Protein AF-A0A1Z4KWW5-F1 (afdb_monomer)

Nearest PDB structures (foldseek):
  2qff-assembly1_A  TM=4.921E-01  e=1.240E+00  Staphylococcus aureus subsp. aureus MRSA252
  4h6h-assembly2_B  TM=4.425E-01  e=2.122E+00  Staphylococcus aureus subsp. aureus Mu50
  3t49-assembly1_A  TM=4.279E-01  e=3.633E+00  Staphylococcus aureus subsp. aureus Mu50
  4x8k-assembly1_A  TM=3.588E-01  e=7.441E+00  Mycobacterium tuberculosis

Solvent-accessible surface area (backbone atoms only — not comparable to full-atom values): 4611 Å² total; per-residue (Å²): 115,64,44,61,58,55,55,58,77,56,62,64,52,65,62,54,66,62,56,37,83,79,50,54,74,69,58,29,51,53,52,50,53,53,51,48,55,53,51,52,36,74,71,45,52,69,55,73,89,86,32,61,34,38,59,56,32,50,52,48,52,49,54,51,51,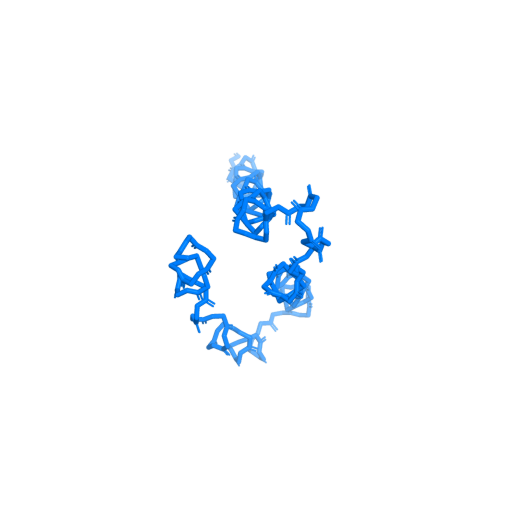55,50,50,54,52,48,54,53,52,54,57,64,71,76,109

Secondary structure (DSSP, 8-state):
-HHHHHHHHTTTHHHHHHHGGGS-HHHHHHHHHHHHHHHHHHH---STTTS-HHHHHHHHHHHHHHHHHHHHHHHHHH--

pLDDT: mean 82.24, std 10.48, range [49.75, 93.56]

Sequence (80 aa):
MLSKELKKKVRGLRDIERSVTNETQEMATIIEDYCSAVRSSITNDGHPPLEASGLKLQENLTLIEQSLDRMEKKVLYHHL

Radius of gyration: 14.75 Å; Cα contacts (8 Å, |Δi|>4): 47; chains: 1; bounding box: 27×22×48 Å

Organism: NCBI:txid1973479

Structure (mmCIF, N/CA/C/O backbone):
data_AF-A0A1Z4KWW5-F1
#
_entry.id   AF-A0A1Z4KWW5-F1
#
loop_
_atom_site.group_PDB
_atom_site.id
_atom_site.type_symbol
_atom_site.label_atom_id
_atom_site.label_alt_id
_atom_site.label_comp_id
_atom_site.label_asym_id
_atom_site.label_entity_id
_atom_site.label_seq_id
_atom_site.pdbx_PDB_ins_code
_atom_site.Cartn_x
_atom_site.Cartn_y
_atom_site.Cartn_z
_atom_site.occupancy
_atom_site.B_iso_or_equiv
_atom_site.auth_seq_id
_atom_site.auth_comp_id
_atom_site.auth_asym_id
_atom_site.auth_atom_id
_atom_site.pdbx_PDB_model_num
ATOM 1 N N . MET A 1 1 ? -11.268 -5.459 14.130 1.00 59.72 1 MET A N 1
ATOM 2 C CA . MET A 1 1 ? -11.665 -6.581 13.248 1.00 59.72 1 MET A CA 1
ATOM 3 C C . MET A 1 1 ? -11.366 -6.253 11.785 1.00 59.72 1 MET A C 1
ATOM 5 O O . MET A 1 1 ? -10.578 -6.966 11.186 1.00 59.72 1 MET A O 1
ATOM 9 N N . LEU A 1 2 ? -11.862 -5.123 11.263 1.00 67.31 2 LEU A N 1
ATOM 10 C CA . LEU A 1 2 ? -11.668 -4.677 9.872 1.00 67.31 2 LEU A CA 1
ATOM 11 C C . LEU A 1 2 ? -10.198 -4.538 9.422 1.00 67.31 2 LEU A C 1
ATOM 13 O O . LEU A 1 2 ? -9.802 -5.120 8.418 1.00 67.31 2 LEU A O 1
ATOM 17 N N . SER A 1 3 ? -9.356 -3.841 10.193 1.00 70.88 3 SER A N 1
ATOM 18 C CA . SER A 1 3 ? -7.939 -3.648 9.841 1.00 70.88 3 SER A CA 1
ATOM 19 C C . SER A 1 3 ? -7.151 -4.961 9.753 1.00 70.88 3 SER A C 1
ATOM 21 O O . SER A 1 3 ? -6.280 -5.100 8.899 1.00 70.88 3 SER A O 1
ATOM 23 N N . LYS A 1 4 ? -7.472 -5.957 10.591 1.00 80.19 4 LYS A N 1
ATOM 24 C CA . LYS A 1 4 ? -6.828 -7.281 10.551 1.00 80.19 4 LYS A CA 1
ATOM 25 C C . LYS A 1 4 ? -7.148 -8.026 9.254 1.00 80.19 4 LYS A C 1
ATOM 27 O O . LYS A 1 4 ? -6.243 -8.622 8.680 1.00 80.19 4 LYS A O 1
ATOM 32 N N . GLU A 1 5 ? -8.399 -7.982 8.794 1.00 83.75 5 GLU A N 1
ATOM 33 C CA . GLU A 1 5 ? -8.803 -8.629 7.538 1.00 83.75 5 GLU A CA 1
ATOM 34 C C . GLU A 1 5 ? -8.184 -7.943 6.314 1.00 83.75 5 GLU A C 1
ATOM 36 O O . GLU A 1 5 ? -7.714 -8.620 5.404 1.00 83.75 5 GLU A O 1
ATOM 41 N N . LEU A 1 6 ? -8.074 -6.612 6.320 1.00 83.00 6 LEU A N 1
ATOM 42 C CA . LEU A 1 6 ? -7.402 -5.871 5.247 1.00 83.00 6 LEU A CA 1
ATOM 43 C C . LEU A 1 6 ? -5.899 -6.172 5.191 1.00 83.00 6 LEU A C 1
ATOM 45 O O . LEU A 1 6 ? -5.378 -6.484 4.123 1.00 83.00 6 LEU A O 1
ATOM 49 N N . LYS A 1 7 ? -5.209 -6.185 6.342 1.00 83.00 7 LYS A N 1
ATOM 50 C CA . LYS A 1 7 ? -3.778 -6.531 6.411 1.00 83.00 7 LYS A CA 1
ATOM 51 C C . LYS A 1 7 ? -3.499 -7.958 5.908 1.00 83.00 7 LYS A C 1
ATOM 53 O O . LYS A 1 7 ? -2.406 -8.206 5.413 1.00 83.00 7 LYS A O 1
ATOM 58 N N . LYS A 1 8 ? -4.459 -8.898 5.983 1.00 86.12 8 LYS A N 1
ATOM 59 C CA . LYS A 1 8 ? -4.309 -10.252 5.407 1.00 86.12 8 LYS A CA 1
ATOM 60 C C . LYS A 1 8 ? -4.242 -10.243 3.878 1.00 86.12 8 LYS A C 1
ATOM 62 O O . LYS A 1 8 ? -3.443 -10.999 3.335 1.00 86.12 8 LYS A O 1
ATOM 67 N N . LYS A 1 9 ? -5.033 -9.399 3.204 1.00 84.69 9 LYS A N 1
ATOM 68 C CA . LYS A 1 9 ? -5.083 -9.326 1.730 1.00 84.69 9 LYS A CA 1
ATOM 69 C C . LYS A 1 9 ? -3.747 -8.908 1.108 1.00 84.69 9 LYS A C 1
ATOM 71 O O . LYS A 1 9 ? -3.434 -9.323 0.004 1.00 84.69 9 LYS A O 1
ATOM 76 N N . VAL A 1 10 ? -2.946 -8.138 1.843 1.00 83.62 10 VAL A N 1
ATOM 77 C CA . VAL A 1 10 ? -1.661 -7.581 1.386 1.00 83.62 10 VAL A CA 1
ATOM 78 C C . VAL A 1 10 ? -0.436 -8.334 1.922 1.00 83.62 10 VAL A C 1
ATOM 80 O O . VAL A 1 10 ? 0.693 -7.886 1.752 1.00 83.62 10 VAL A O 1
ATOM 83 N N . ARG A 1 11 ? -0.612 -9.503 2.560 1.00 80.75 11 ARG A N 1
ATOM 84 C CA . ARG A 1 11 ? 0.515 -10.295 3.104 1.00 80.75 11 ARG A CA 1
ATOM 85 C C . ARG A 1 11 ? 1.488 -10.826 2.045 1.00 80.75 11 ARG A C 1
ATOM 87 O O . ARG A 1 11 ? 2.636 -11.076 2.396 1.00 80.75 11 ARG A O 1
ATOM 94 N N . GLY A 1 12 ? 1.056 -10.970 0.790 1.00 86.19 12 GLY A N 1
ATOM 95 C CA . GLY A 1 12 ? 1.904 -11.410 -0.329 1.00 86.19 12 GLY A CA 1
ATOM 96 C C . GLY A 1 12 ? 2.910 -10.362 -0.821 1.00 86.19 12 GLY A C 1
ATOM 97 O O . GLY A 1 12 ? 3.750 -10.672 -1.658 1.00 86.19 12 GLY A O 1
ATOM 98 N N . LEU A 1 13 ? 2.866 -9.134 -0.286 1.00 88.12 13 LEU A N 1
ATOM 99 C CA . LEU A 1 13 ? 3.717 -8.024 -0.723 1.00 88.12 13 LEU A CA 1
ATOM 100 C C . LEU A 1 13 ? 5.216 -8.353 -0.670 1.00 88.12 13 LEU A C 1
ATOM 102 O O . LEU A 1 13 ? 5.968 -7.969 -1.555 1.00 88.12 13 LEU A O 1
ATOM 106 N N . ARG A 1 14 ? 5.650 -9.107 0.347 1.00 85.50 14 ARG A N 1
ATOM 107 C CA . ARG A 1 14 ? 7.067 -9.449 0.537 1.00 85.50 14 ARG A CA 1
ATOM 108 C C . ARG A 1 14 ? 7.636 -10.295 -0.604 1.00 85.50 14 ARG A C 1
ATOM 110 O O . ARG A 1 14 ? 8.818 -10.171 -0.915 1.00 85.50 14 ARG A O 1
ATOM 117 N N . ASP A 1 15 ? 6.822 -11.168 -1.188 1.00 89.81 15 ASP A N 1
ATOM 118 C CA . ASP A 1 15 ? 7.268 -12.028 -2.283 1.00 89.81 15 ASP A CA 1
ATOM 119 C C . ASP A 1 15 ? 7.416 -11.218 -3.578 1.00 89.81 15 ASP A C 1
ATOM 121 O O . ASP A 1 15 ? 8.383 -11.421 -4.309 1.00 89.81 15 ASP A O 1
ATOM 125 N N . ILE A 1 16 ? 6.541 -10.225 -3.788 1.00 88.00 16 ILE A N 1
ATOM 126 C CA . ILE A 1 16 ? 6.616 -9.264 -4.901 1.00 88.00 16 ILE A CA 1
ATOM 127 C C . ILE A 1 16 ? 7.878 -8.404 -4.787 1.00 88.00 16 ILE A C 1
ATOM 129 O O . ILE A 1 16 ? 8.641 -8.285 -5.741 1.00 88.00 16 ILE A O 1
ATOM 133 N N . GLU A 1 17 ? 8.153 -7.854 -3.602 1.00 86.31 17 GLU A N 1
ATOM 134 C CA . GLU A 1 17 ? 9.369 -7.066 -3.358 1.00 86.31 17 GLU A CA 1
ATOM 135 C C . GLU A 1 17 ? 10.644 -7.869 -3.643 1.00 86.31 17 GLU A C 1
ATOM 137 O O . GLU A 1 17 ? 11.642 -7.326 -4.104 1.00 86.31 17 GLU A O 1
ATOM 142 N N . ARG A 1 18 ? 10.623 -9.181 -3.385 1.00 88.12 18 ARG A N 1
ATOM 143 C CA . ARG A 1 18 ? 11.768 -10.052 -3.658 1.00 88.12 18 ARG A CA 1
ATOM 144 C C . ARG A 1 18 ? 11.918 -10.374 -5.146 1.00 88.12 18 ARG A C 1
ATOM 146 O O . ARG A 1 18 ? 13.043 -10.597 -5.580 1.00 88.12 18 ARG A O 1
ATOM 153 N N . SER A 1 19 ? 10.835 -10.415 -5.923 1.00 88.25 19 SER A N 1
ATOM 154 C CA . SER A 1 19 ? 10.916 -10.687 -7.364 1.00 88.25 19 SER A CA 1
ATOM 155 C C . SER A 1 19 ? 11.429 -9.501 -8.188 1.00 88.25 19 SER A C 1
ATOM 157 O O . SER A 1 19 ? 11.922 -9.723 -9.291 1.00 88.25 19 SER A O 1
ATOM 159 N N . VAL A 1 20 ? 11.382 -8.276 -7.643 1.00 89.00 20 VAL A N 1
ATOM 160 C CA . VAL A 1 20 ? 11.821 -7.027 -8.304 1.00 89.00 20 VAL A CA 1
ATOM 161 C C . VAL A 1 20 ? 13.266 -7.067 -8.796 1.00 89.00 20 VAL A C 1
ATOM 163 O O . VAL A 1 20 ? 13.591 -6.432 -9.792 1.00 89.00 20 VAL A O 1
ATOM 166 N N . THR A 1 21 ? 14.145 -7.843 -8.159 1.00 78.25 21 THR A N 1
ATOM 167 C CA . THR A 1 21 ? 15.571 -7.900 -8.526 1.00 78.25 21 THR A CA 1
ATOM 168 C C . THR A 1 21 ? 15.845 -8.373 -9.956 1.00 78.25 21 THR A C 1
ATOM 170 O O . THR A 1 21 ? 16.966 -8.212 -10.428 1.00 78.25 21 THR A O 1
ATOM 173 N N . ASN A 1 22 ? 14.861 -8.977 -10.631 1.00 82.56 22 ASN A N 1
ATOM 174 C CA . ASN A 1 22 ? 14.981 -9.445 -12.015 1.00 82.56 22 ASN A CA 1
ATOM 175 C C . ASN A 1 22 ? 14.356 -8.485 -13.047 1.00 82.56 22 ASN A C 1
ATOM 177 O O . ASN A 1 22 ? 14.355 -8.801 -14.235 1.00 82.56 22 ASN A O 1
ATOM 181 N N . GLU A 1 23 ? 13.807 -7.353 -12.608 1.00 86.44 23 GLU A N 1
ATOM 182 C CA . GLU A 1 23 ? 13.097 -6.394 -13.457 1.00 86.44 23 GLU A CA 1
ATOM 183 C C . GLU A 1 23 ? 14.023 -5.304 -14.017 1.00 86.44 23 GLU A C 1
ATOM 185 O O . GLU A 1 23 ? 15.151 -5.101 -13.559 1.00 86.44 23 GLU A O 1
ATOM 190 N N . THR A 1 24 ? 13.544 -4.570 -15.026 1.00 89.00 24 THR A N 1
ATOM 191 C CA . THR A 1 24 ? 14.248 -3.378 -15.524 1.00 89.00 24 THR A CA 1
ATOM 192 C C . THR A 1 24 ? 14.306 -2.301 -14.443 1.00 89.00 24 THR A C 1
ATOM 194 O O . THR A 1 24 ? 13.424 -2.229 -13.594 1.00 89.00 24 THR A O 1
ATOM 197 N N . GLN A 1 25 ? 15.305 -1.412 -14.490 1.00 86.81 25 GLN A N 1
ATOM 198 C CA . GLN A 1 25 ? 15.444 -0.337 -13.497 1.00 86.81 25 GLN A CA 1
ATOM 199 C C . GLN A 1 25 ? 14.170 0.516 -13.363 1.00 86.81 25 GLN A C 1
ATOM 201 O O . GLN A 1 25 ? 13.788 0.880 -12.257 1.00 86.81 25 GLN A O 1
ATOM 206 N N . GLU A 1 26 ? 13.503 0.810 -14.481 1.00 86.75 26 GLU A N 1
ATOM 207 C CA . GLU A 1 26 ? 12.257 1.580 -14.498 1.00 86.75 26 GLU A CA 1
ATOM 208 C C . GLU A 1 26 ? 11.100 0.809 -13.847 1.00 86.75 26 GLU A C 1
ATOM 210 O O . GLU A 1 26 ? 10.406 1.345 -12.984 1.00 86.75 26 GLU A O 1
ATOM 215 N N . MET A 1 27 ? 10.924 -0.467 -14.204 1.00 85.94 27 MET A N 1
ATOM 216 C CA . MET A 1 27 ? 9.867 -1.302 -13.632 1.00 85.94 27 MET A CA 1
ATOM 217 C C . MET A 1 27 ? 10.115 -1.580 -12.146 1.00 85.94 27 MET A C 1
ATOM 219 O O . MET A 1 27 ? 9.188 -1.522 -11.341 1.00 85.94 27 MET A O 1
ATOM 223 N N . ALA A 1 28 ? 11.371 -1.807 -11.764 1.00 89.56 28 ALA A N 1
ATOM 224 C CA . ALA A 1 28 ? 11.781 -1.994 -10.382 1.00 89.56 28 ALA A CA 1
ATOM 225 C C . ALA A 1 28 ? 11.416 -0.781 -9.520 1.00 89.56 28 ALA A C 1
ATOM 227 O O . ALA A 1 28 ? 10.773 -0.950 -8.488 1.00 89.56 28 ALA A O 1
ATOM 228 N N . THR A 1 29 ? 11.727 0.438 -9.978 1.00 89.94 29 THR A N 1
ATOM 229 C CA . THR A 1 29 ? 11.356 1.671 -9.268 1.00 89.94 29 THR A CA 1
ATOM 230 C C . THR A 1 29 ? 9.840 1.809 -9.116 1.00 89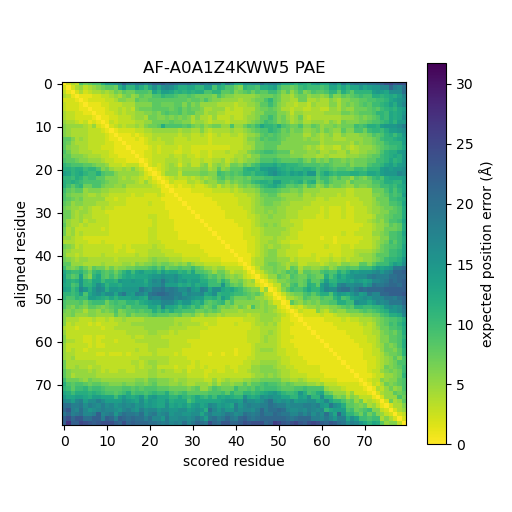.94 29 THR A C 1
ATOM 232 O O . THR A 1 29 ? 9.364 2.109 -8.025 1.00 89.94 29 THR A O 1
ATOM 235 N N . ILE A 1 30 ? 9.062 1.513 -10.164 1.00 89.94 30 ILE A N 1
ATOM 236 C CA . ILE A 1 30 ? 7.593 1.558 -10.086 1.00 89.94 30 ILE A CA 1
ATOM 237 C C . ILE A 1 30 ? 7.067 0.555 -9.049 1.00 89.94 30 ILE A C 1
ATOM 239 O O . ILE A 1 30 ? 6.213 0.902 -8.229 1.00 89.94 30 ILE A O 1
ATOM 243 N N . ILE A 1 31 ? 7.561 -0.686 -9.063 1.00 90.31 31 ILE A N 1
ATOM 244 C CA . ILE A 1 31 ? 7.124 -1.713 -8.110 1.00 90.31 31 ILE A CA 1
ATOM 245 C C . ILE A 1 31 ? 7.506 -1.313 -6.680 1.00 90.31 31 ILE A C 1
ATOM 247 O O . ILE A 1 31 ? 6.679 -1.443 -5.776 1.00 90.31 31 ILE A O 1
ATOM 251 N N . GLU A 1 32 ? 8.718 -0.801 -6.463 1.00 91.75 32 GLU A N 1
ATOM 252 C CA . GLU A 1 32 ? 9.187 -0.338 -5.154 1.00 91.75 32 GLU A CA 1
ATOM 253 C C . GLU A 1 32 ? 8.336 0.816 -4.607 1.00 91.75 32 GLU A C 1
ATOM 255 O O . GLU A 1 32 ? 7.929 0.769 -3.441 1.00 91.75 32 GLU A O 1
ATOM 260 N N . ASP A 1 33 ? 7.988 1.798 -5.441 1.00 91.69 33 ASP A N 1
ATOM 261 C CA . ASP A 1 33 ? 7.140 2.932 -5.060 1.00 91.69 33 ASP A CA 1
ATOM 262 C C . ASP A 1 33 ? 5.744 2.471 -4.617 1.00 91.69 33 ASP A C 1
ATOM 264 O O . ASP A 1 33 ? 5.245 2.866 -3.555 1.00 91.69 33 ASP A O 1
ATOM 268 N N . TYR A 1 34 ? 5.121 1.570 -5.382 1.00 92.62 34 TYR A N 1
ATOM 269 C CA . TYR A 1 34 ? 3.827 0.995 -5.012 1.00 92.62 34 TYR A CA 1
ATOM 270 C C . TYR A 1 34 ? 3.921 0.120 -3.756 1.00 92.62 34 TYR A C 1
ATOM 272 O O . TYR A 1 34 ? 3.049 0.200 -2.884 1.00 92.62 34 TYR A O 1
ATOM 280 N N . CYS A 1 35 ? 4.986 -0.670 -3.602 1.00 92.00 35 CYS A N 1
ATOM 281 C CA . CYS A 1 35 ? 5.208 -1.465 -2.394 1.00 92.00 35 CYS A CA 1
ATOM 282 C C . CYS A 1 35 ? 5.383 -0.578 -1.154 1.00 92.00 35 CYS A C 1
ATOM 284 O O . CYS A 1 35 ? 4.813 -0.864 -0.094 1.00 92.00 35 CYS A O 1
ATOM 286 N N . SER A 1 36 ? 6.094 0.540 -1.294 1.00 92.06 36 SER A N 1
ATOM 287 C CA . SER A 1 36 ? 6.248 1.559 -0.256 1.00 92.06 36 SER A CA 1
ATOM 288 C C . SER A 1 36 ? 4.904 2.189 0.132 1.00 92.06 36 SER A C 1
ATOM 290 O O . SER A 1 36 ? 4.580 2.277 1.321 1.00 92.06 36 SER A O 1
ATOM 292 N N . ALA A 1 37 ? 4.057 2.533 -0.846 1.00 92.62 37 ALA A N 1
ATOM 293 C CA . ALA A 1 37 ? 2.715 3.065 -0.596 1.00 92.62 37 ALA A CA 1
ATOM 294 C C . ALA A 1 37 ? 1.827 2.075 0.185 1.00 92.62 37 ALA A C 1
ATOM 296 O O . ALA A 1 37 ? 1.145 2.456 1.146 1.00 92.62 37 ALA A O 1
ATOM 297 N N . VAL A 1 38 ? 1.874 0.784 -0.167 1.00 91.44 38 VAL A N 1
ATOM 298 C CA . VAL A 1 38 ? 1.147 -0.272 0.558 1.00 91.44 38 VAL A CA 1
ATOM 299 C C . VAL A 1 38 ? 1.695 -0.439 1.978 1.00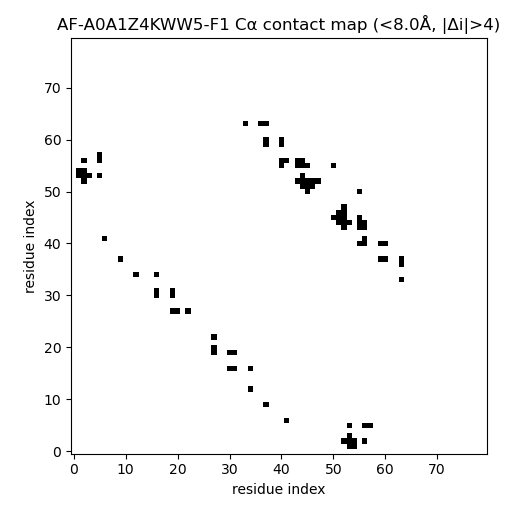 91.44 38 VAL A C 1
ATOM 301 O O . VAL A 1 38 ? 0.913 -0.486 2.931 1.00 91.44 38 VAL A O 1
ATOM 304 N N . ARG A 1 39 ? 3.023 -0.476 2.158 1.00 89.75 39 ARG A N 1
ATOM 305 C CA . ARG A 1 39 ? 3.661 -0.548 3.486 1.00 89.75 39 ARG A CA 1
ATOM 306 C C . ARG A 1 39 ? 3.244 0.610 4.382 1.00 89.75 39 ARG A C 1
ATOM 308 O O . ARG A 1 39 ? 2.784 0.367 5.497 1.00 89.75 39 ARG A O 1
ATOM 315 N N . SER A 1 40 ? 3.344 1.834 3.869 1.00 89.00 40 SER A N 1
ATOM 316 C CA . SER A 1 40 ? 2.942 3.052 4.574 1.00 89.00 40 SER A CA 1
ATOM 317 C C . SER A 1 40 ? 1.480 2.977 5.020 1.00 89.00 40 SER A C 1
ATOM 319 O O . SER A 1 40 ? 1.162 3.256 6.175 1.00 89.00 40 SER A O 1
ATOM 321 N N . SER A 1 41 ? 0.596 2.475 4.152 1.00 89.19 41 SER A N 1
ATOM 322 C CA . SER A 1 41 ? -0.828 2.292 4.456 1.00 89.19 41 SER A CA 1
ATOM 323 C C . SER A 1 41 ? -1.072 1.302 5.600 1.00 89.19 41 SER A C 1
ATOM 325 O O . SER A 1 41 ? -1.927 1.546 6.448 1.00 89.19 41 SER A O 1
ATOM 327 N N . ILE A 1 42 ? -0.313 0.202 5.659 1.00 85.69 42 ILE A N 1
ATOM 328 C CA . ILE A 1 42 ? -0.428 -0.828 6.708 1.00 85.69 42 ILE A CA 1
ATOM 329 C C . ILE A 1 42 ? 0.003 -0.298 8.082 1.00 85.69 42 ILE A C 1
ATOM 331 O O . ILE A 1 42 ? -0.558 -0.723 9.099 1.00 85.69 42 ILE A O 1
ATOM 335 N N . THR A 1 43 ? 1.015 0.571 8.118 1.00 82.88 43 THR A N 1
ATOM 336 C CA . THR A 1 43 ? 1.562 1.166 9.350 1.00 82.88 43 THR A CA 1
ATOM 337 C C . THR A 1 43 ? 0.860 2.457 9.763 1.00 82.88 43 THR A C 1
ATOM 339 O O . THR A 1 43 ? 1.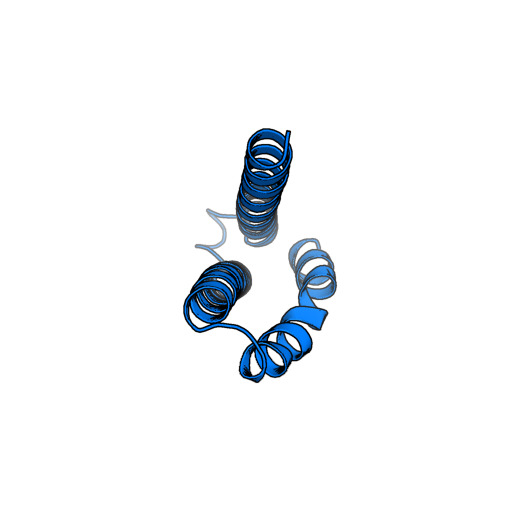044 2.919 10.885 1.00 82.88 43 THR A O 1
ATOM 342 N N . ASN A 1 44 ? 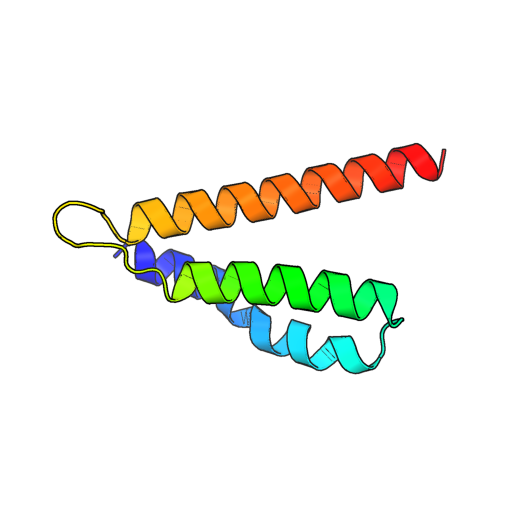0.047 3.040 8.883 1.00 80.06 44 ASN A N 1
ATOM 343 C CA . ASN A 1 44 ? -0.727 4.240 9.164 1.00 80.06 44 ASN A CA 1
ATOM 344 C C . ASN A 1 44 ? -2.000 3.890 9.947 1.00 80.06 44 ASN A C 1
ATOM 346 O O . ASN A 1 44 ? -3.102 3.835 9.402 1.00 80.06 44 ASN A O 1
ATOM 350 N N . ASP A 1 45 ? -1.843 3.644 11.247 1.00 69.69 45 ASP A N 1
ATOM 351 C CA . ASP A 1 45 ? -2.964 3.340 12.142 1.00 69.69 45 ASP A CA 1
ATOM 352 C C . ASP A 1 45 ? -3.796 4.598 12.518 1.00 69.69 45 ASP A C 1
ATOM 354 O O . ASP A 1 45 ? -4.751 4.494 13.290 1.00 69.69 45 ASP A O 1
ATOM 358 N N . GLY A 1 46 ? -3.500 5.768 11.932 1.00 70.00 46 GLY A N 1
ATOM 359 C CA . GLY A 1 46 ? -4.218 7.024 12.168 1.00 70.00 46 GLY A CA 1
ATOM 360 C C . 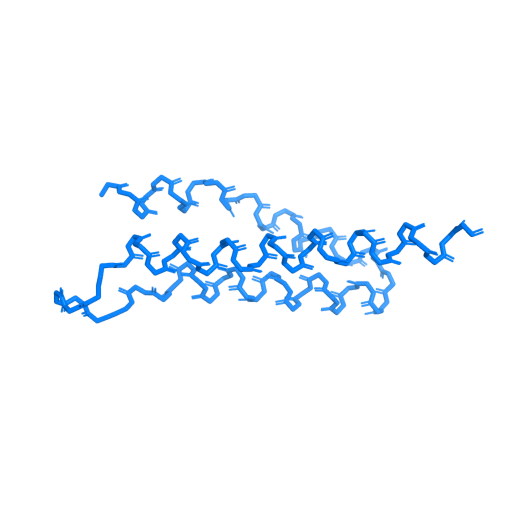GLY A 1 46 ? -4.121 7.518 13.614 1.00 70.00 46 GLY A C 1
ATOM 361 O O . GLY A 1 46 ? -3.228 7.119 14.364 1.00 70.00 46 GLY A O 1
ATOM 362 N N . HIS A 1 47 ? -5.051 8.386 14.020 1.00 71.94 47 HIS A N 1
ATOM 363 C CA . HIS A 1 47 ? -5.149 8.876 15.400 1.00 71.94 47 HIS A CA 1
ATOM 364 C C . HIS A 1 47 ? -6.455 8.422 16.089 1.00 71.94 47 HIS A C 1
ATOM 366 O O . HIS A 1 47 ? -7.466 9.126 16.045 1.00 71.94 47 HIS A O 1
ATOM 372 N N . PRO A 1 48 ? -6.488 7.236 16.731 1.00 66.81 48 PRO A N 1
ATOM 373 C CA . PRO A 1 48 ? -7.666 6.785 17.473 1.00 66.81 48 PRO A CA 1
ATOM 374 C C . PRO A 1 48 ? -7.957 7.690 18.687 1.00 66.81 48 PRO A C 1
ATOM 376 O O . PRO A 1 48 ? -7.008 8.115 19.347 1.00 66.81 48 PRO A O 1
ATOM 379 N N . PRO A 1 49 ? -9.233 7.957 19.044 1.00 68.44 49 PRO A N 1
ATOM 380 C CA . PRO A 1 49 ? -10.478 7.459 18.439 1.00 68.44 49 PRO A CA 1
ATOM 381 C C . PRO A 1 49 ? -11.005 8.307 17.264 1.00 68.44 49 PRO A C 1
ATOM 383 O O . PRO A 1 49 ? -12.054 7.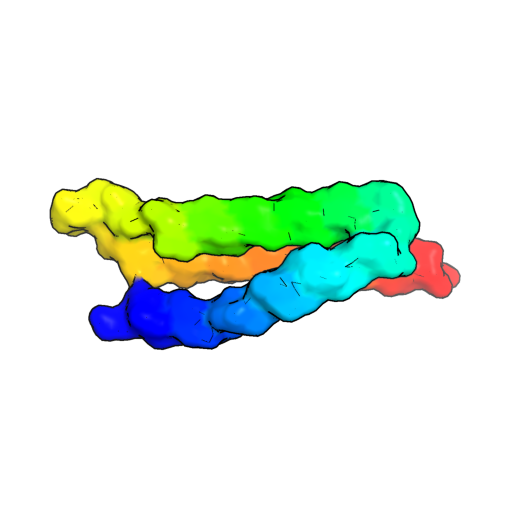983 16.716 1.00 68.44 49 PRO A O 1
ATOM 386 N N . LEU A 1 50 ? -10.312 9.389 16.897 1.00 70.31 50 LEU A N 1
ATOM 387 C CA . LEU A 1 50 ? -10.751 10.352 15.879 1.00 70.31 50 LEU A CA 1
ATOM 388 C C . LEU A 1 50 ? -10.700 9.769 14.460 1.00 70.31 50 LEU A C 1
ATOM 390 O O . LEU A 1 50 ? -11.529 10.107 13.621 1.00 70.31 50 LEU A O 1
ATOM 394 N N . GLU A 1 51 ? -9.760 8.857 14.209 1.00 68.44 51 GLU A N 1
ATOM 395 C CA . GLU A 1 51 ? -9.631 8.138 12.945 1.00 68.44 51 GLU A CA 1
ATOM 396 C C . GLU A 1 51 ? -9.709 6.626 13.172 1.00 68.44 51 GLU A C 1
ATOM 398 O O . GLU A 1 51 ? -8.905 6.030 13.895 1.00 68.44 51 GLU A O 1
ATOM 403 N N . ALA A 1 52 ? -10.668 5.970 12.518 1.00 77.69 52 ALA A N 1
ATOM 404 C CA . ALA A 1 52 ? -10.749 4.518 12.533 1.00 77.69 52 ALA A CA 1
ATOM 405 C C . ALA A 1 52 ? -9.681 3.929 11.597 1.00 77.69 52 ALA A C 1
ATOM 407 O O . ALA A 1 52 ? -9.843 3.931 10.376 1.00 77.69 52 ALA A O 1
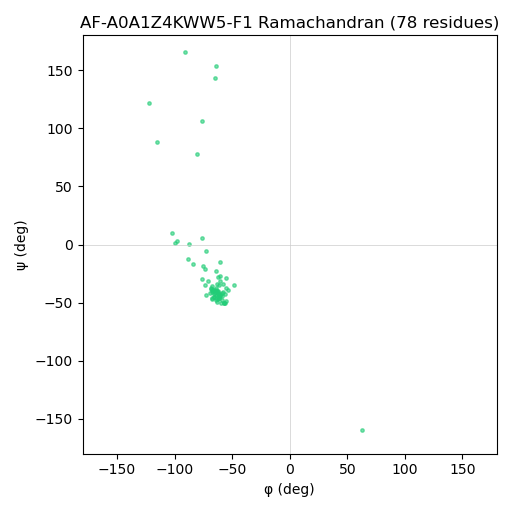ATOM 408 N N . SER A 1 53 ? -8.622 3.354 12.172 1.00 75.69 53 SER A N 1
ATOM 409 C CA . SER A 1 53 ? -7.489 2.754 11.442 1.00 75.69 53 SER A CA 1
ATOM 410 C C . SER A 1 53 ? -7.890 1.794 10.312 1.00 75.69 53 SER A C 1
ATOM 412 O O . SER A 1 53 ? -7.246 1.737 9.269 1.00 75.69 53 SER A O 1
ATOM 414 N N . GLY A 1 54 ? -8.987 1.048 10.485 1.00 80.19 54 GLY A N 1
ATOM 415 C CA . GLY A 1 54 ? -9.509 0.145 9.457 1.00 80.19 54 GLY A CA 1
ATOM 416 C C . GLY A 1 54 ? -10.086 0.854 8.228 1.00 80.19 54 GLY A C 1
ATOM 417 O O . GLY A 1 54 ? -9.892 0.359 7.123 1.00 80.19 54 GLY A O 1
ATOM 418 N N . LEU A 1 55 ? -10.762 1.994 8.410 1.00 84.50 55 LEU A N 1
ATOM 419 C CA . LEU A 1 55 ? -11.347 2.766 7.307 1.00 84.50 55 LEU A CA 1
ATOM 420 C C . LEU A 1 55 ? -10.255 3.475 6.504 1.00 84.50 55 LEU A C 1
ATOM 422 O O . LEU A 1 55 ? -10.245 3.392 5.281 1.00 84.50 55 LEU A O 1
ATOM 426 N N . LYS A 1 56 ? -9.277 4.070 7.194 1.00 84.94 56 LYS A N 1
ATOM 427 C CA . LYS A 1 56 ? -8.133 4.736 6.556 1.00 84.94 56 LYS A CA 1
ATOM 428 C C . LYS A 1 56 ? -7.283 3.762 5.735 1.00 84.94 56 LYS A C 1
ATOM 430 O O . LYS A 1 56 ? -6.893 4.062 4.612 1.00 84.94 56 LYS A O 1
ATOM 435 N N . LEU A 1 57 ? -7.060 2.551 6.254 1.00 87.31 57 LEU A N 1
ATOM 436 C CA . LEU A 1 57 ? -6.397 1.485 5.500 1.00 87.31 57 LEU A CA 1
ATOM 437 C C . LEU A 1 57 ? -7.196 1.078 4.251 1.00 87.31 57 LEU A C 1
ATOM 439 O O . LEU A 1 57 ? -6.603 0.877 3.196 1.00 87.31 57 LEU A O 1
ATOM 443 N N . GLN A 1 58 ? -8.522 0.951 4.354 1.00 89.12 58 GLN A N 1
ATOM 444 C CA . GLN A 1 58 ? -9.368 0.614 3.207 1.00 89.12 58 GLN A CA 1
ATOM 445 C C . GLN A 1 58 ? -9.291 1.686 2.115 1.00 89.12 58 GLN A C 1
ATOM 447 O O . GLN A 1 58 ? -9.123 1.348 0.945 1.00 89.12 58 GLN A O 1
ATOM 452 N N . GLU A 1 59 ? -9.399 2.956 2.496 1.00 90.38 59 GLU A N 1
ATOM 453 C CA . GLU A 1 59 ? -9.323 4.093 1.579 1.00 90.38 59 GLU A CA 1
ATOM 454 C C . GLU A 1 59 ? -7.983 4.119 0.840 1.00 90.38 59 GLU A C 1
ATOM 456 O O . GLU A 1 59 ? -7.959 4.124 -0.390 1.00 90.38 59 GLU A O 1
ATOM 461 N N . ASN A 1 60 ? -6.869 4.015 1.570 1.00 90.44 60 ASN A N 1
ATOM 462 C CA . ASN A 1 60 ? -5.541 4.019 0.963 1.00 90.44 60 ASN A CA 1
ATOM 463 C C . ASN A 1 60 ? -5.340 2.851 -0.015 1.00 90.44 60 ASN A C 1
ATOM 465 O O . ASN A 1 60 ? -4.840 3.055 -1.120 1.00 90.44 60 ASN A O 1
ATOM 469 N N . LEU A 1 61 ? -5.758 1.633 0.354 1.00 91.12 61 LEU A N 1
ATOM 470 C CA . LEU A 1 61 ? -5.665 0.475 -0.543 1.00 91.12 61 LEU A CA 1
ATOM 471 C C . LEU A 1 61 ? -6.540 0.646 -1.791 1.00 91.12 61 LEU A C 1
ATOM 473 O O . LEU A 1 61 ? -6.106 0.286 -2.880 1.00 91.12 61 LEU A O 1
ATOM 477 N N . THR A 1 62 ? -7.725 1.245 -1.646 1.00 92.94 62 THR A N 1
ATOM 478 C CA . THR A 1 62 ? -8.626 1.538 -2.773 1.00 92.94 62 THR A CA 1
ATOM 479 C C . THR A 1 62 ? -7.999 2.552 -3.732 1.00 92.94 62 THR A C 1
ATOM 481 O O . THR A 1 62 ? -8.070 2.386 -4.946 1.00 92.94 62 THR A O 1
ATOM 484 N N . LEU A 1 63 ? -7.346 3.597 -3.215 1.00 93.56 63 LEU A N 1
ATOM 485 C CA . LEU A 1 63 ? -6.661 4.593 -4.045 1.00 93.56 63 LEU A CA 1
ATOM 486 C C . LEU A 1 63 ? -5.472 3.995 -4.807 1.00 93.56 63 LEU A C 1
ATOM 488 O O . LEU A 1 63 ? -5.264 4.332 -5.975 1.00 93.56 63 LEU A O 1
ATOM 492 N N . ILE A 1 64 ? -4.717 3.103 -4.159 1.00 92.00 64 ILE A N 1
ATO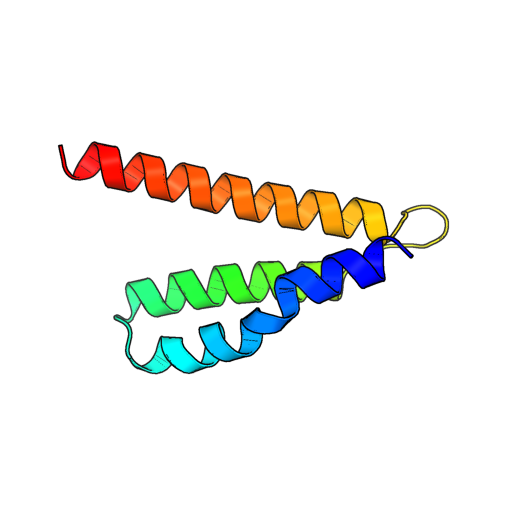M 493 C CA . ILE A 1 64 ? -3.607 2.369 -4.780 1.00 92.00 64 ILE A CA 1
ATOM 494 C C . ILE A 1 64 ? -4.128 1.466 -5.905 1.00 92.00 64 ILE A C 1
ATOM 496 O O . ILE A 1 64 ? -3.622 1.547 -7.022 1.00 92.00 64 ILE A O 1
ATOM 500 N N . GLU A 1 65 ? -5.170 0.673 -5.643 1.00 92.06 65 GLU A N 1
ATOM 501 C CA . GLU A 1 65 ? -5.826 -0.191 -6.636 1.00 92.06 65 GLU A CA 1
ATOM 502 C C . GLU A 1 65 ? -6.322 0.617 -7.843 1.00 92.06 65 GLU A C 1
ATOM 504 O O . GLU A 1 65 ? -5.942 0.343 -8.977 1.00 92.06 65 GLU A O 1
ATOM 509 N N . GLN A 1 66 ? -7.057 1.709 -7.610 1.00 93.12 66 GLN A N 1
ATOM 510 C CA . GLN A 1 66 ? -7.520 2.590 -8.686 1.00 93.12 66 GLN A CA 1
ATOM 511 C C . GLN A 1 66 ? -6.371 3.215 -9.489 1.00 93.12 66 GLN A C 1
ATOM 513 O O . GLN A 1 66 ? -6.537 3.527 -10.669 1.00 93.12 66 GLN A O 1
ATOM 518 N N . SER A 1 67 ? -5.221 3.467 -8.862 1.00 91.06 67 SER A N 1
ATOM 519 C CA . SER A 1 67 ? -4.041 3.983 -9.557 1.00 91.06 67 SER A CA 1
ATOM 520 C C . SER A 1 67 ? -3.430 2.942 -10.490 1.00 91.06 67 SER A C 1
ATOM 522 O O . SER A 1 67 ? -3.104 3.274 -11.632 1.00 91.06 67 SER A O 1
ATOM 524 N N . LEU A 1 68 ? -3.352 1.688 -10.040 1.00 89.25 68 LEU A N 1
ATOM 525 C CA . LEU A 1 68 ? -2.906 0.560 -10.857 1.00 89.25 68 LEU A CA 1
ATOM 526 C C . LEU A 1 68 ? -3.869 0.305 -12.027 1.00 89.25 68 LEU A C 1
ATOM 528 O O . LEU A 1 68 ? -3.416 0.250 -13.168 1.00 89.25 68 LEU A O 1
ATOM 532 N N . ASP A 1 69 ? -5.183 0.300 -11.787 1.00 89.81 69 ASP A N 1
ATOM 533 C CA . ASP A 1 69 ? -6.207 0.146 -12.834 1.00 89.81 69 ASP A CA 1
ATOM 534 C C . ASP A 1 69 ? -6.113 1.235 -13.915 1.00 89.81 69 ASP A C 1
ATOM 536 O O . ASP A 1 69 ? -6.296 0.988 -15.111 1.00 89.81 69 ASP A O 1
ATOM 540 N N . ARG A 1 70 ? -5.856 2.487 -13.508 1.00 88.94 70 ARG A N 1
ATOM 541 C CA . ARG A 1 70 ? -5.664 3.600 -14.452 1.00 88.94 70 ARG A CA 1
ATOM 542 C C . ARG A 1 70 ? -4.421 3.388 -15.310 1.00 88.94 70 ARG A C 1
ATOM 544 O O . ARG A 1 70 ? -4.459 3.697 -16.501 1.00 88.94 70 ARG A O 1
ATOM 551 N N . MET A 1 71 ? -3.341 2.885 -14.718 1.00 81.56 71 MET A N 1
ATOM 552 C CA . MET A 1 71 ? -2.106 2.581 -15.437 1.00 81.56 71 MET A CA 1
ATOM 553 C C . MET A 1 71 ? -2.296 1.428 -16.419 1.00 81.56 71 MET A C 1
ATOM 555 O O . MET A 1 71 ? -1.925 1.579 -17.579 1.00 81.56 71 MET A O 1
ATOM 559 N N . GLU A 1 72 ? -2.942 0.336 -16.008 1.00 78.75 72 GLU A N 1
ATOM 560 C CA . GLU A 1 72 ? -3.251 -0.797 -16.886 1.00 78.75 72 GLU A CA 1
ATOM 561 C C . GLU A 1 72 ? -4.044 -0.343 -18.118 1.00 78.75 72 GLU A C 1
ATOM 563 O O . GLU A 1 72 ? -3.650 -0.613 -19.254 1.00 78.75 72 GLU A O 1
ATOM 568 N N . LYS A 1 73 ? -5.104 0.451 -17.912 1.00 76.19 73 LYS A N 1
ATOM 569 C CA . LYS A 1 73 ? -5.890 1.032 -19.011 1.00 76.19 73 LYS A CA 1
ATOM 570 C C . LYS A 1 73 ? -5.030 1.901 -19.923 1.00 76.19 73 LYS A C 1
ATOM 572 O O . LYS A 1 73 ? -5.142 1.800 -21.140 1.00 76.19 73 LYS A O 1
ATOM 577 N N . LYS A 1 74 ? -4.162 2.747 -19.362 1.00 69.62 74 LYS A N 1
ATOM 578 C CA . LYS A 1 74 ? -3.294 3.640 -20.141 1.00 69.62 74 LYS A CA 1
ATOM 579 C C . LYS A 1 74 ? -2.288 2.869 -21.002 1.00 69.62 74 LYS A C 1
ATOM 581 O O . LYS A 1 74 ? -2.064 3.267 -22.141 1.00 69.62 74 LYS A O 1
ATOM 586 N N . VAL A 1 75 ? -1.721 1.775 -20.490 1.00 66.19 75 VAL A N 1
ATOM 587 C CA . VAL A 1 75 ? -0.818 0.900 -21.256 1.00 66.19 75 VAL A CA 1
ATOM 588 C C . VAL A 1 75 ? -1.577 0.176 -22.374 1.00 66.19 75 VAL A C 1
ATOM 590 O O . VAL A 1 75 ? -1.092 0.128 -23.501 1.00 66.19 75 VAL A O 1
ATOM 593 N N . LEU A 1 76 ? -2.801 -0.293 -22.106 1.00 61.53 76 LEU A N 1
ATOM 594 C CA . LEU A 1 76 ? -3.682 -0.912 -23.107 1.00 61.53 76 LEU A CA 1
ATOM 595 C C . LEU A 1 76 ? -4.002 0.022 -24.284 1.00 61.53 76 LEU A C 1
ATOM 597 O O . LEU A 1 76 ? -3.969 -0.415 -25.430 1.00 61.53 76 LEU A O 1
ATOM 601 N N . TYR A 1 77 ? -4.259 1.308 -24.023 1.00 58.94 77 TYR A N 1
ATOM 602 C CA . TYR A 1 77 ? -4.488 2.300 -25.084 1.00 58.94 77 TYR A CA 1
ATOM 603 C C . TYR A 1 77 ? -3.216 2.707 -25.838 1.00 58.94 77 TYR A C 1
ATOM 605 O O . TYR A 1 77 ? -3.324 3.224 -26.942 1.00 58.94 77 TYR A O 1
ATOM 613 N N . HIS A 1 78 ? -2.028 2.518 -25.258 1.00 56.19 78 HIS A N 1
ATOM 614 C CA . HIS A 1 78 ? -0.760 2.835 -25.923 1.00 56.19 78 HIS A CA 1
ATOM 615 C C . HIS A 1 78 ? -0.264 1.701 -26.841 1.00 56.19 78 HIS A C 1
ATOM 617 O O . HIS A 1 78 ? 0.595 1.933 -27.685 1.00 56.19 78 HIS A O 1
ATOM 623 N N . HIS A 1 79 ? -0.801 0.486 -26.681 1.00 52.16 79 HIS A N 1
ATOM 624 C CA . HIS A 1 79 ? -0.483 -0.689 -27.501 1.00 52.16 79 HIS A CA 1
ATOM 625 C C . HIS A 1 79 ? -1.489 -0.973 -28.639 1.00 52.16 79 HIS A C 1
ATOM 627 O O . HIS A 1 79 ? -1.319 -1.967 -29.348 1.00 52.16 79 HIS A O 1
ATOM 633 N N . LEU A 1 80 ? -2.505 -0.119 -28.816 1.00 49.75 80 LEU A N 1
ATOM 634 C CA . LEU A 1 80 ? -3.442 -0.104 -29.951 1.00 49.75 80 LEU A CA 1
ATOM 635 C C . LEU A 1 80 ? -3.057 0.996 -30.945 1.00 49.75 80 LEU A C 1
ATOM 637 O O . LEU A 1 80 ? -3.202 0.744 -32.161 1.00 49.75 80 LEU A O 1
#

Mean predicted aligned error: 6.7 Å

Foldseek 3Di:
DLLVVLVVVCPCLVVQLVVLVPDDPVVSVVSVVLSVLLVCLNPCCDDPPVDHSNVSSVVSVVVSVVVVVVVVVVVVVVVD